Protein AF-A0A1M3BLM3-F1 (afdb_monomer)

Nearest PDB structures (foldseek):
  3hfk-assembly1_A  TM=6.441E-01  e=9.391E-03  Pseudomonas reinekei
  3hfk-assembly1_D  TM=6.262E-01  e=2.076E-02  Pseudomonas reinekei
  3hf5-assembly2_C  TM=6.315E-01  e=1.819E-02  Pseudomonas reinekei
  2yqr-assembly1_A  TM=3.383E-01  e=8.520E+00  Homo sapiens
  8i4m-assembly1_T  TM=1.848E-01  e=2.958E+00  Prochlorococcus phage P-SCSP1u

Mean predicted aligned error: 10.88 Å

Secondary structure (DSSP, 8-state):
--HHHHHHHHHHTGGGGGGGSTTEEEEEEE-PPTT--TTSS--S-S-S-S-EEEEEESSHHHHHHHHHHHTTS-HHHHHHHHHHHHHHS-TTSSS--------------TTSGGGGSSGGGSSTT--

Radius of gyration: 20.51 Å; Cα contacts (8 Å, |Δi|>4): 72; chains: 1; bounding box: 39×49×60 Å

pLDDT: mean 76.46, std 16.09, range [42.38, 95.56]

Foldseek 3Di:
DDLVVLVVCCVVPVVCLCVLQPQFPDKDKDADDPPDDVVPPPPDHDDPDGMDMDTDGPDPVSVVVRVVVVPPDCPPSVVVNVVSQCVNPPVPDPDDPDDDDDDDDDDDPPVDPPVPPPPVPPPPPDD

Structure (mmCIF, N/CA/C/O backbone):
data_AF-A0A1M3BLM3-F1
#
_entry.id   AF-A0A1M3BLM3-F1
#
loop_
_atom_site.group_PDB
_atom_site.id
_atom_site.type_symbol
_atom_site.label_atom_id
_atom_site.label_alt_id
_atom_site.label_comp_id
_atom_site.label_asym_id
_atom_site.label_entity_id
_atom_site.label_seq_id
_atom_site.pdbx_PDB_ins_code
_atom_site.Cartn_x
_atom_site.Cartn_y
_atom_site.Cartn_z
_atom_site.occupancy
_atom_site.B_iso_or_equiv
_atom_site.auth_seq_id
_atom_site.auth_comp_id
_atom_site.auth_asym_id
_atom_site.auth_atom_id
_atom_site.pdbx_PDB_model_num
ATOM 1 N N . MET A 1 1 ? -11.327 11.976 7.598 1.00 82.69 1 MET A N 1
ATOM 2 C CA . MET A 1 1 ? -12.341 10.936 7.305 1.00 82.69 1 MET A CA 1
ATOM 3 C C . MET A 1 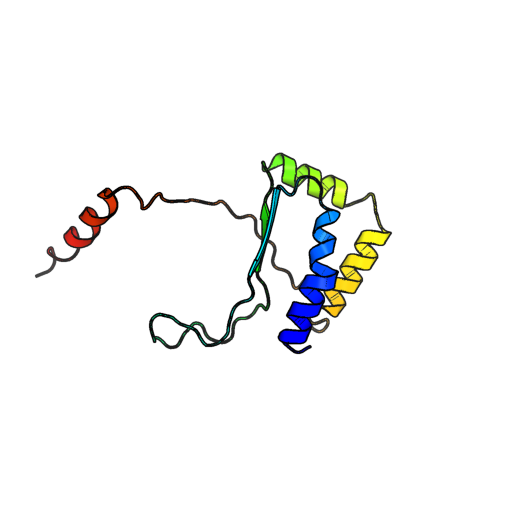1 ? -12.442 9.994 8.489 1.00 82.69 1 MET A C 1
ATOM 5 O O . MET A 1 1 ? -11.509 9.963 9.284 1.00 82.69 1 MET A O 1
ATOM 9 N N . THR A 1 2 ? -13.550 9.273 8.647 1.00 90.00 2 THR A N 1
ATOM 10 C CA . THR A 1 2 ? -13.623 8.171 9.618 1.00 90.00 2 THR A CA 1
ATOM 11 C C . THR A 1 2 ? -12.836 6.960 9.113 1.00 90.00 2 THR A C 1
ATOM 13 O O . THR A 1 2 ? -12.493 6.877 7.934 1.00 90.00 2 THR A O 1
ATOM 16 N N . ARG A 1 3 ? -12.562 5.996 9.997 1.00 87.50 3 ARG A N 1
ATOM 17 C CA . ARG A 1 3 ? -11.871 4.757 9.620 1.00 87.50 3 ARG A CA 1
ATOM 18 C C . ARG A 1 3 ? -12.665 3.908 8.624 1.00 87.50 3 ARG A C 1
ATOM 20 O O . ARG A 1 3 ? -12.082 3.360 7.699 1.00 87.50 3 ARG A O 1
ATOM 27 N N . GLU A 1 4 ? -13.979 3.803 8.799 1.00 91.44 4 GLU A N 1
ATOM 28 C CA . GLU A 1 4 ? -14.843 3.060 7.871 1.00 91.44 4 GLU A CA 1
ATOM 29 C C . GLU A 1 4 ? -14.872 3.727 6.493 1.00 91.44 4 GLU A C 1
ATOM 31 O O . GLU A 1 4 ? -14.720 3.049 5.482 1.00 91.44 4 GLU A O 1
ATOM 36 N N . GLU A 1 5 ? -14.973 5.061 6.456 1.00 91.88 5 GLU A N 1
ATOM 37 C CA . GLU A 1 5 ? -14.881 5.840 5.216 1.00 91.88 5 GL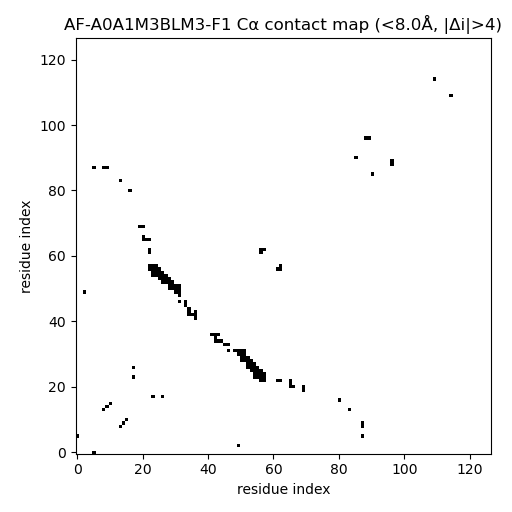U A CA 1
ATOM 38 C C . GLU A 1 5 ? -13.518 5.675 4.535 1.00 91.88 5 GLU A C 1
ATOM 40 O O . GLU A 1 5 ? -13.458 5.570 3.311 1.00 91.88 5 GLU A O 1
ATOM 45 N N . PHE A 1 6 ? -12.430 5.634 5.313 1.00 91.25 6 PHE A N 1
ATOM 46 C CA . PHE A 1 6 ? -11.085 5.385 4.797 1.00 91.25 6 PHE A CA 1
ATOM 47 C C . PHE A 1 6 ? -10.995 4.010 4.138 1.00 91.25 6 PHE A C 1
ATOM 49 O O . PHE A 1 6 ? -10.587 3.917 2.985 1.00 91.25 6 PHE A O 1
ATOM 56 N N . VAL A 1 7 ? -11.407 2.948 4.840 1.00 93.50 7 VAL A N 1
ATOM 57 C CA . VAL A 1 7 ? -11.339 1.571 4.326 1.00 93.50 7 VAL A CA 1
ATOM 58 C C . VAL A 1 7 ? -12.217 1.404 3.084 1.00 93.50 7 VAL A C 1
ATOM 60 O O . VAL A 1 7 ? -11.759 0.840 2.093 1.00 93.50 7 VAL A O 1
ATOM 63 N N . ASP A 1 8 ? -13.448 1.925 3.095 1.00 94.88 8 ASP A N 1
ATOM 64 C CA . ASP A 1 8 ? -14.351 1.858 1.939 1.00 94.88 8 ASP A CA 1
ATOM 65 C C . ASP A 1 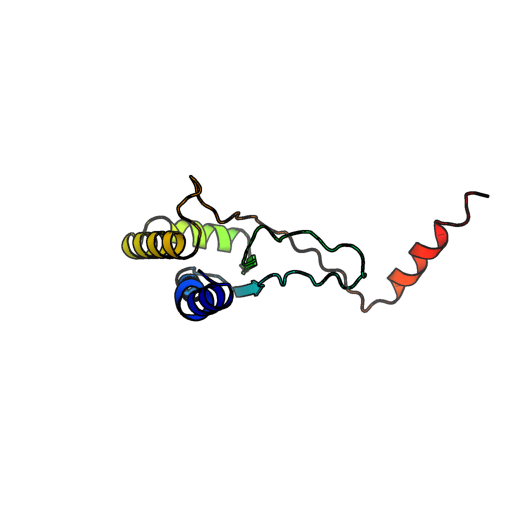8 ? -13.770 2.587 0.720 1.00 94.88 8 ASP A C 1
ATOM 67 O O . ASP A 1 8 ? -13.705 2.033 -0.382 1.00 94.88 8 ASP A O 1
ATOM 71 N N . TYR A 1 9 ? -13.271 3.810 0.912 1.00 93.56 9 TYR A N 1
ATOM 72 C CA . TYR A 1 9 ? -12.650 4.570 -0.167 1.00 93.56 9 TYR A CA 1
ATOM 73 C C . TYR A 1 9 ? -11.388 3.872 -0.689 1.00 93.56 9 TYR A C 1
ATOM 75 O O . TYR A 1 9 ? -11.202 3.743 -1.903 1.00 93.56 9 TYR A O 1
ATOM 83 N N . TYR A 1 10 ? -10.541 3.373 0.214 1.00 94.00 10 TYR A N 1
ATOM 84 C CA . TYR A 1 10 ? -9.312 2.682 -0.145 1.00 94.00 10 TYR A CA 1
ATOM 85 C C . TYR A 1 10 ? -9.616 1.440 -0.993 1.00 94.00 10 TYR A C 1
ATOM 87 O O . TYR A 1 10 ? -9.076 1.291 -2.089 1.00 94.00 10 TYR A O 1
ATOM 95 N N . GLU A 1 11 ? -10.520 0.566 -0.546 1.00 95.31 11 GLU A N 1
ATOM 96 C CA . GLU A 1 11 ? -10.828 -0.687 -1.246 1.00 95.31 11 GLU A CA 1
ATOM 97 C C . GLU A 1 11 ? -11.604 -0.474 -2.556 1.00 95.31 11 GLU A C 1
ATOM 99 O O . GLU A 1 11 ? -11.434 -1.243 -3.504 1.00 95.31 11 GLU A O 1
ATOM 104 N N . THR A 1 12 ? -12.435 0.569 -2.660 1.00 94.56 12 THR A N 1
ATOM 105 C CA . THR A 1 12 ? -13.257 0.808 -3.861 1.00 94.56 12 THR A CA 1
ATOM 106 C C . THR A 1 12 ? -12.585 1.685 -4.920 1.00 94.56 12 THR A C 1
ATOM 108 O O . THR A 1 12 ? -13.002 1.636 -6.091 1.00 94.56 12 THR A O 1
ATOM 111 N N . LYS A 1 13 ? -11.568 2.474 -4.550 1.00 91.31 13 LYS A N 1
ATOM 112 C CA . LYS A 1 13 ? -10.874 3.427 -5.433 1.00 91.31 13 LYS A CA 1
ATOM 113 C C . LYS A 1 13 ? -9.366 3.209 -5.448 1.00 91.31 13 LYS A C 1
ATOM 115 O O . LYS A 1 13 ? -8.855 2.730 -6.456 1.00 91.31 13 LYS A O 1
ATOM 120 N N . HIS A 1 14 ? -8.683 3.521 -4.351 1.00 91.06 14 HIS A N 1
ATOM 121 C CA . HIS A 1 14 ? -7.220 3.592 -4.305 1.00 91.06 14 HIS A CA 1
ATOM 122 C C . HIS A 1 14 ? -6.542 2.257 -4.608 1.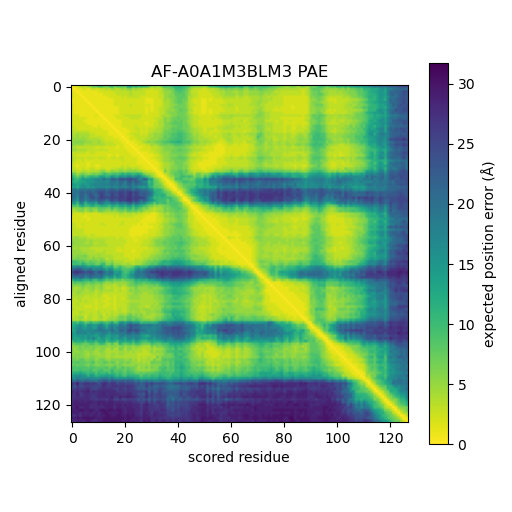00 91.06 14 HIS A C 1
ATOM 124 O O . HIS A 1 14 ? -5.590 2.198 -5.380 1.00 91.06 14 HIS A O 1
ATOM 130 N N . SER A 1 15 ? -7.084 1.158 -4.083 1.00 92.81 15 SER A N 1
ATOM 131 C CA . SER A 1 15 ? -6.554 -0.192 -4.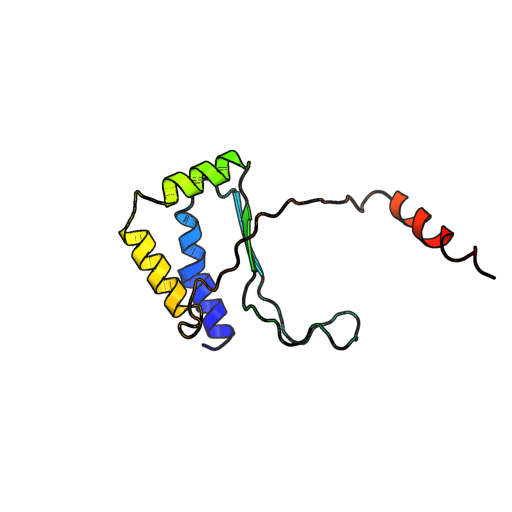292 1.00 92.81 15 SER A CA 1
ATOM 132 C C . SER A 1 15 ? -6.457 -0.576 -5.772 1.00 92.81 15 SER A C 1
ATOM 134 O O . SER A 1 15 ? -5.616 -1.388 -6.142 1.00 92.81 15 SER A O 1
ATOM 136 N N . LYS A 1 16 ? -7.284 0.020 -6.640 1.00 91.12 16 LYS A N 1
ATOM 137 C CA . LYS A 1 16 ? -7.303 -0.255 -8.083 1.00 91.12 16 LYS A CA 1
ATOM 138 C C . LYS A 1 16 ? -6.137 0.389 -8.821 1.00 91.12 16 LYS A C 1
ATOM 140 O O . LYS A 1 16 ? -5.805 -0.071 -9.912 1.00 91.12 16 LYS A O 1
ATOM 145 N N . LEU A 1 17 ? -5.493 1.400 -8.232 1.00 87.31 17 LEU A N 1
ATOM 146 C CA . LEU A 1 17 ? -4.299 2.024 -8.804 1.00 87.31 17 LEU A CA 1
ATOM 147 C C . LEU A 1 17 ? -3.167 1.006 -8.972 1.00 87.31 17 LEU A C 1
ATOM 149 O O . LEU A 1 17 ? -2.399 1.122 -9.921 1.00 87.31 17 LEU A O 1
ATOM 153 N N . VAL A 1 18 ? -3.140 -0.060 -8.156 1.00 88.00 18 VAL A N 1
ATOM 154 C CA . VAL A 1 18 ? -2.189 -1.172 -8.314 1.00 88.00 18 VAL A CA 1
ATOM 155 C C . VAL A 1 18 ? -2.200 -1.784 -9.718 1.00 88.00 18 VAL A C 1
ATOM 157 O O . VAL A 1 18 ? -1.174 -2.263 -10.181 1.00 88.00 18 VAL A O 1
ATOM 160 N N . GLY A 1 19 ? -3.346 -1.755 -10.410 1.00 85.31 19 GLY A N 1
ATOM 161 C CA . GLY A 1 19 ? -3.496 -2.334 -11.744 1.00 85.31 19 GLY A CA 1
ATOM 162 C C . GLY A 1 19 ? -2.678 -1.627 -12.825 1.00 85.31 19 GLY A C 1
ATOM 163 O O . GLY A 1 19 ? -2.557 -2.165 -13.918 1.00 85.31 19 GLY A O 1
ATOM 164 N N . HIS A 1 20 ? -2.118 -0.454 -12.523 1.00 83.06 20 HIS A N 1
ATOM 165 C CA . HIS A 1 20 ? -1.227 0.284 -13.418 1.00 83.06 20 HIS A CA 1
ATOM 166 C C . HIS A 1 20 ? 0.247 -0.105 -13.226 1.00 83.06 20 HIS A C 1
ATOM 168 O O . HIS A 1 20 ? 1.096 0.303 -14.012 1.00 83.06 20 HIS A O 1
ATOM 174 N N . PHE A 1 21 ? 0.570 -0.902 -12.199 1.00 81.56 21 PHE A N 1
ATOM 175 C CA . PHE A 1 21 ? 1.920 -1.403 -11.972 1.00 81.56 21 PHE A CA 1
ATOM 176 C C . PHE A 1 21 ? 2.088 -2.781 -12.615 1.00 81.56 21 PHE A C 1
ATOM 178 O O . PHE A 1 21 ? 1.572 -3.791 -12.129 1.00 81.56 21 PHE A O 1
ATOM 185 N N . ASP A 1 22 ? 2.860 -2.825 -13.698 1.00 85.12 22 ASP A N 1
ATOM 186 C CA . ASP A 1 22 ? 3.264 -4.076 -14.333 1.00 85.12 22 ASP A CA 1
ATOM 187 C C . ASP A 1 22 ? 4.095 -4.951 -13.381 1.00 85.12 22 ASP A C 1
ATOM 189 O O . ASP A 1 22 ? 4.953 -4.467 -12.646 1.00 85.12 22 ASP A O 1
ATOM 193 N N . GLY A 1 23 ? 3.900 -6.270 -13.443 1.00 89.19 23 GLY A N 1
ATOM 194 C CA . GLY A 1 23 ? 4.767 -7.234 -12.753 1.00 89.19 23 GLY A CA 1
ATOM 195 C C . GLY A 1 23 ? 4.499 -7.415 -11.255 1.00 89.19 23 GLY A C 1
ATOM 196 O O . GLY A 1 23 ? 5.228 -8.166 -10.606 1.00 89.19 23 GLY A O 1
ATOM 197 N N . VAL A 1 24 ? 3.452 -6.788 -10.706 1.00 92.62 24 VAL A N 1
ATOM 198 C CA . VAL A 1 24 ? 2.981 -7.082 -9.345 1.00 92.62 24 VAL A CA 1
ATOM 199 C C . VAL A 1 24 ? 2.379 -8.490 -9.313 1.00 92.62 24 VAL A C 1
ATOM 201 O O . VAL A 1 24 ? 1.360 -8.757 -9.947 1.00 92.62 24 VAL A O 1
ATOM 204 N N . VAL A 1 25 ? 2.982 -9.392 -8.539 1.00 94.50 25 VAL A N 1
ATOM 205 C CA . VAL A 1 25 ? 2.520 -10.785 -8.382 1.00 94.50 25 VAL A CA 1
ATOM 206 C C . VAL A 1 25 ? 1.643 -10.996 -7.154 1.00 94.50 25 VAL A C 1
ATOM 208 O O . VAL A 1 25 ? 0.882 -11.962 -7.083 1.00 94.50 25 VAL A O 1
ATOM 211 N N . ARG A 1 26 ? 1.720 -10.090 -6.174 1.00 94.19 26 ARG A N 1
ATOM 212 C CA . ARG A 1 26 ? 0.873 -10.120 -4.978 1.00 94.19 26 ARG A CA 1
ATOM 213 C C . ARG A 1 26 ? 0.658 -8.710 -4.453 1.00 94.19 26 ARG A C 1
ATOM 215 O O . ARG A 1 26 ? 1.600 -7.932 -4.351 1.00 94.19 26 ARG A O 1
ATOM 222 N N . TYR A 1 27 ? -0.580 -8.420 -4.071 1.00 94.38 27 TYR A N 1
ATOM 223 C CA . TYR A 1 27 ? -0.960 -7.149 -3.469 1.00 94.38 27 TYR A CA 1
ATOM 224 C C . TYR A 1 27 ? -1.911 -7.374 -2.302 1.00 94.38 27 TYR A C 1
ATOM 226 O O . TYR A 1 27 ? -3.019 -7.890 -2.479 1.00 94.38 27 TYR A O 1
ATOM 234 N N . PHE A 1 28 ? -1.526 -6.936 -1.110 1.00 94.69 28 PHE A N 1
ATOM 235 C CA . PHE A 1 28 ? -2.401 -6.988 0.056 1.00 94.69 28 PHE A CA 1
ATOM 236 C C . PHE A 1 28 ? -2.319 -5.712 0.884 1.00 94.69 28 PHE A C 1
ATOM 238 O O . PHE A 1 28 ? -1.379 -4.926 0.772 1.00 94.69 28 PHE A O 1
ATOM 245 N N . ARG A 1 29 ? -3.351 -5.521 1.705 1.00 95.56 29 ARG A N 1
ATOM 246 C CA . ARG A 1 29 ? -3.550 -4.367 2.576 1.00 95.56 29 ARG A CA 1
ATOM 247 C C . ARG A 1 29 ? -3.932 -4.880 3.954 1.00 95.56 29 ARG A C 1
ATOM 249 O O . ARG A 1 29 ? -4.753 -5.791 4.065 1.00 95.56 29 ARG A O 1
ATOM 256 N N . ARG A 1 30 ? -3.323 -4.329 4.997 1.00 94.06 30 ARG A N 1
ATOM 257 C CA . ARG A 1 30 ? -3.633 -4.640 6.394 1.00 94.06 30 ARG A CA 1
ATOM 258 C C . ARG A 1 30 ? -3.957 -3.344 7.109 1.00 94.06 30 ARG A C 1
ATOM 260 O O . ARG A 1 30 ? -3.163 -2.410 7.080 1.00 94.06 30 ARG A O 1
ATOM 267 N N . TYR A 1 31 ? -5.107 -3.306 7.763 1.00 91.19 31 TYR A N 1
ATOM 268 C CA . TYR A 1 31 ? -5.565 -2.138 8.499 1.00 91.19 31 TYR A CA 1
ATOM 269 C C . TYR A 1 31 ? -5.372 -2.404 9.998 1.00 91.19 31 TYR A C 1
ATOM 271 O O . TYR A 1 31 ? -6.056 -3.276 10.536 1.00 91.19 31 TYR A O 1
ATOM 279 N N . PRO A 1 32 ? -4.466 -1.694 10.693 1.00 86.88 32 PRO A N 1
ATOM 280 C CA . PRO A 1 32 ? -4.207 -1.921 12.115 1.00 86.88 32 PRO A CA 1
ATOM 281 C C . PRO A 1 32 ? -5.449 -1.653 12.955 1.00 86.88 32 PRO A C 1
ATOM 283 O O . PRO A 1 32 ? -6.117 -0.644 12.751 1.00 86.88 32 PRO A O 1
ATOM 286 N N . GLU A 1 33 ? -5.775 -2.534 13.892 1.00 81.19 33 GLU A N 1
ATOM 287 C CA . GLU A 1 33 ? -6.885 -2.317 14.820 1.00 81.19 33 GLU A CA 1
ATOM 288 C C . GLU A 1 33 ? -6.362 -1.737 16.137 1.00 81.19 33 GLU A C 1
ATOM 290 O O . GLU A 1 33 ? -5.477 -2.311 16.773 1.00 81.19 33 GLU A O 1
ATOM 295 N N . GLU A 1 34 ? -6.913 -0.597 16.556 1.00 72.25 34 GLU A N 1
ATOM 296 C CA . GLU A 1 34 ? -6.558 0.021 17.833 1.00 72.25 34 GLU A CA 1
ATOM 297 C C . GLU A 1 34 ? -6.998 -0.858 19.018 1.00 72.25 34 GLU A C 1
ATOM 299 O O . GLU A 1 34 ? -8.077 -1.455 19.015 1.00 72.25 34 GLU A O 1
ATOM 304 N N . GLY A 1 35 ? -6.171 -0.918 20.067 1.00 64.12 35 GLY A N 1
ATOM 305 C CA . GLY A 1 35 ? -6.556 -1.497 21.359 1.00 64.12 35 GLY A CA 1
ATOM 306 C C . GLY A 1 35 ? -6.488 -3.023 21.476 1.00 64.12 35 GLY A C 1
ATOM 307 O O . GLY A 1 35 ? -6.914 -3.558 22.500 1.00 64.12 35 GLY A O 1
ATOM 308 N N . LYS A 1 36 ? -5.941 -3.739 20.486 1.00 58.12 36 LYS A N 1
ATOM 309 C CA . LYS A 1 36 ? -5.744 -5.197 20.557 1.00 58.12 36 LYS A CA 1
ATOM 310 C C . LYS A 1 36 ? -4.270 -5.554 20.721 1.00 58.12 36 LYS A C 1
ATOM 312 O O . LYS A 1 36 ? -3.593 -5.883 19.755 1.00 58.12 36 LYS A O 1
ATOM 317 N N . ASP A 1 37 ? -3.792 -5.529 21.962 1.00 64.12 37 ASP A N 1
ATOM 318 C CA . ASP A 1 37 ? -2.620 -6.322 22.343 1.00 64.12 37 ASP A CA 1
ATOM 319 C C . ASP A 1 37 ? -3.091 -7.713 22.800 1.00 64.12 37 ASP A C 1
ATOM 321 O O . ASP A 1 37 ? -3.802 -7.809 23.806 1.00 64.12 37 ASP A O 1
ATOM 325 N N . PRO A 1 38 ? -2.723 -8.800 22.095 1.00 59.50 38 PRO A N 1
ATOM 326 C CA . PRO A 1 38 ? -3.035 -10.162 22.520 1.00 59.50 38 PRO A CA 1
ATOM 327 C C . PRO A 1 38 ? -2.437 -10.538 23.886 1.00 59.50 38 PRO A C 1
ATOM 329 O O . PRO A 1 38 ? -2.928 -11.469 24.521 1.00 59.50 38 PRO A O 1
ATOM 332 N N . ALA A 1 39 ? -1.382 -9.849 24.335 1.00 67.69 39 ALA A N 1
ATOM 333 C CA . ALA A 1 39 ? -0.626 -10.175 25.543 1.00 67.69 39 ALA A CA 1
ATOM 334 C C . ALA A 1 39 ? -1.101 -9.439 26.812 1.00 67.69 39 ALA A C 1
ATOM 336 O O . ALA A 1 39 ? -0.571 -9.689 27.894 1.00 67.69 39 ALA A O 1
ATOM 337 N N . GLY A 1 40 ? -2.103 -8.555 26.721 1.00 53.38 40 GLY A N 1
ATOM 338 C CA . GLY A 1 40 ? -2.676 -7.860 27.884 1.00 53.38 40 GLY A CA 1
ATOM 339 C C . GLY A 1 40 ? -1.764 -6.809 28.533 1.00 53.38 40 GLY A C 1
ATOM 340 O O . GLY A 1 40 ? -2.139 -6.209 29.543 1.00 53.38 40 GLY A O 1
ATOM 341 N N . SER A 1 41 ? -0.590 -6.551 27.960 1.00 56.38 41 SER A N 1
ATOM 342 C CA . SER A 1 41 ? 0.176 -5.333 28.210 1.00 56.38 41 SER A CA 1
ATOM 343 C C . SER A 1 41 ? -0.598 -4.129 27.663 1.00 56.38 41 SER A C 1
ATOM 345 O O . SER A 1 41 ? -1.449 -4.262 26.784 1.00 56.38 41 SER A O 1
ATOM 347 N N . THR A 1 42 ? -0.344 -2.930 28.195 1.00 55.03 42 THR A N 1
ATOM 348 C CA . THR A 1 42 ? -0.674 -1.682 27.490 1.00 55.03 42 THR A CA 1
ATOM 349 C C . THR A 1 42 ? -0.101 -1.818 26.091 1.00 55.03 42 THR A C 1
ATOM 351 O O . THR A 1 42 ? 1.119 -1.750 25.935 1.00 55.03 42 THR A O 1
ATOM 354 N N . GLY A 1 43 ? -0.975 -2.113 25.127 1.00 54.03 43 GLY A N 1
ATOM 355 C CA . GLY A 1 43 ? -0.583 -2.383 23.757 1.00 54.03 43 GLY A CA 1
ATOM 356 C C . GLY A 1 43 ? 0.216 -1.234 23.170 1.00 54.03 43 GLY A C 1
ATOM 357 O O . GLY A 1 43 ? 0.304 -0.169 23.798 1.00 54.03 43 GLY A O 1
ATOM 358 N N . PRO A 1 44 ? 0.786 -1.412 21.965 1.00 50.22 44 PRO A N 1
ATOM 359 C CA . PRO A 1 44 ? 1.327 -0.267 21.255 1.00 50.22 44 PRO A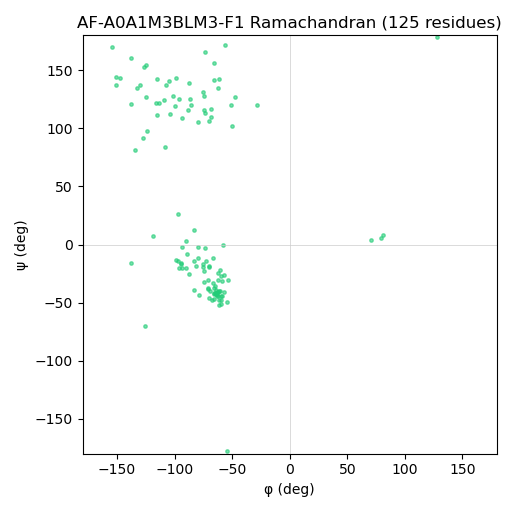 CA 1
ATOM 360 C C . PRO A 1 44 ? 0.256 0.823 21.310 1.00 50.22 44 PRO A C 1
ATOM 362 O O . PRO A 1 44 ? -0.926 0.556 21.067 1.00 50.22 44 PRO A O 1
ATOM 365 N N . GLY A 1 45 ? 0.652 2.008 21.780 1.00 62.03 45 GLY A N 1
ATOM 366 C CA . GLY A 1 45 ? -0.233 3.163 21.811 1.00 62.03 45 GLY A CA 1
ATOM 367 C C . GLY A 1 45 ? -0.806 3.434 20.418 1.00 62.03 45 GLY A C 1
ATOM 368 O O . GLY A 1 45 ? -0.541 2.698 19.470 1.00 62.03 45 GLY A O 1
ATOM 369 N N . LYS A 1 46 ? -1.599 4.503 20.305 1.00 66.69 46 LYS A N 1
ATOM 370 C CA . LYS A 1 46 ? -2.165 4.993 19.038 1.00 66.69 46 LYS A CA 1
ATOM 371 C C . LYS A 1 46 ? -1.262 4.652 17.835 1.00 66.69 46 LYS A C 1
ATOM 373 O O . LYS A 1 46 ? -0.096 5.038 17.826 1.00 66.69 46 LYS A O 1
ATOM 378 N N . VAL A 1 47 ? -1.788 3.893 16.872 1.00 76.81 47 VAL A N 1
ATOM 379 C CA . VAL A 1 47 ? -1.037 3.510 15.670 1.00 76.81 47 VAL A CA 1
ATOM 380 C C . VAL A 1 47 ? -0.956 4.730 14.758 1.00 76.81 47 VAL A C 1
ATOM 382 O O . VAL A 1 47 ? -1.975 5.344 14.454 1.00 76.81 47 VAL A O 1
ATOM 385 N N . ASP A 1 48 ? 0.251 5.089 14.327 1.00 81.81 48 ASP A N 1
ATOM 386 C CA . ASP A 1 48 ? 0.495 6.306 13.538 1.00 81.81 48 ASP A CA 1
ATOM 387 C C . ASP A 1 48 ? 0.217 6.131 12.029 1.00 81.81 48 ASP A C 1
ATOM 389 O O . ASP A 1 48 ? 0.624 6.964 11.221 1.00 81.81 48 ASP A O 1
ATOM 393 N N . PHE A 1 49 ? -0.429 5.034 11.626 1.00 85.50 49 PHE A N 1
ATOM 394 C CA . PHE A 1 49 ? -0.766 4.729 10.235 1.00 85.50 49 PHE A CA 1
ATOM 395 C C . PHE A 1 49 ? -2.085 3.957 10.129 1.00 85.50 49 PHE A C 1
ATOM 397 O O . PHE A 1 49 ? -2.380 3.077 10.938 1.00 85.50 49 PHE A O 1
ATOM 404 N N . ASP A 1 50 ? -2.861 4.254 9.086 1.00 88.31 50 ASP A N 1
ATOM 405 C CA . ASP A 1 50 ? -4.191 3.668 8.881 1.00 88.31 50 ASP A CA 1
ATOM 406 C C . ASP A 1 50 ? -4.168 2.337 8.114 1.00 88.31 50 ASP A C 1
ATOM 408 O O . ASP A 1 50 ? -5.072 1.508 8.278 1.00 88.31 50 ASP A O 1
ATOM 412 N N . VAL A 1 51 ? -3.134 2.117 7.292 1.00 91.00 51 VAL A N 1
ATOM 413 C CA . VAL A 1 51 ? -2.968 0.946 6.420 1.00 91.00 51 VAL A CA 1
ATOM 414 C C . VAL A 1 51 ? -1.492 0.629 6.180 1.00 91.00 51 VAL A C 1
ATOM 416 O O . VAL A 1 51 ? -0.666 1.525 6.031 1.00 91.00 51 VAL A O 1
ATOM 419 N N . VAL A 1 52 ? -1.174 -0.661 6.098 1.00 91.94 52 VAL A N 1
ATOM 420 C CA . VAL A 1 52 ? 0.071 -1.190 5.529 1.00 91.94 52 VAL A CA 1
ATOM 421 C C . VAL A 1 52 ? -0.288 -1.862 4.217 1.00 91.94 52 VAL A C 1
ATOM 423 O O . VAL A 1 52 ? -1.143 -2.750 4.201 1.00 91.94 52 VAL A O 1
ATOM 426 N N . MET A 1 53 ? 0.347 -1.450 3.125 1.00 91.94 53 MET A N 1
ATOM 427 C CA . MET A 1 53 ? 0.204 -2.108 1.831 1.00 91.94 53 MET A CA 1
ATOM 428 C C . MET A 1 53 ? 1.537 -2.711 1.417 1.00 91.94 53 MET A C 1
ATOM 430 O O . MET A 1 53 ? 2.577 -2.091 1.616 1.00 91.94 53 MET A O 1
ATOM 434 N N . GLU A 1 54 ? 1.493 -3.881 0.793 1.00 92.88 54 GLU A N 1
ATOM 435 C CA . GLU A 1 54 ? 2.686 -4.494 0.220 1.00 92.88 54 GLU A CA 1
ATOM 436 C C . GLU A 1 54 ? 2.425 -4.912 -1.223 1.00 92.88 54 GLU A C 1
ATOM 438 O O . GLU A 1 54 ? 1.378 -5.486 -1.551 1.00 92.88 54 GLU A O 1
ATOM 443 N N . LEU A 1 55 ? 3.413 -4.627 -2.066 1.00 92.38 55 LEU A N 1
ATOM 444 C CA . LEU A 1 55 ? 3.472 -4.999 -3.470 1.00 92.38 55 LEU A CA 1
ATOM 445 C C . LEU A 1 55 ? 4.650 -5.942 -3.653 1.00 92.38 55 LEU A C 1
ATOM 447 O O . LEU A 1 55 ? 5.789 -5.587 -3.359 1.00 92.38 55 LEU A O 1
ATOM 451 N N . TRP A 1 56 ? 4.365 -7.137 -4.147 1.00 93.38 56 TRP A N 1
ATOM 452 C CA . TRP A 1 56 ? 5.376 -8.154 -4.383 1.00 93.38 56 TRP A CA 1
ATOM 453 C C . TRP A 1 56 ? 5.659 -8.259 -5.866 1.00 93.38 56 TRP A C 1
ATOM 455 O O . TRP A 1 56 ? 4.738 -8.251 -6.682 1.00 93.38 56 TRP A O 1
ATOM 465 N N . PHE A 1 57 ? 6.932 -8.431 -6.185 1.00 92.56 57 PHE A N 1
ATOM 466 C CA . PHE A 1 57 ? 7.447 -8.627 -7.532 1.00 92.56 57 PHE A CA 1
ATOM 467 C C . PHE A 1 57 ? 8.262 -9.922 -7.555 1.00 92.56 57 PHE A C 1
ATOM 469 O O . PHE A 1 57 ? 8.788 -10.336 -6.522 1.00 92.56 57 PHE A O 1
ATOM 476 N N . GLU A 1 58 ? 8.382 -10.564 -8.720 1.00 92.50 58 GLU A N 1
ATOM 477 C CA . GLU A 1 58 ? 9.166 -11.807 -8.855 1.00 92.50 58 GLU A CA 1
ATOM 478 C C . GLU A 1 58 ? 10.652 -11.607 -8.539 1.00 92.50 58 GLU A C 1
ATOM 480 O O . GLU A 1 58 ? 11.326 -12.525 -8.073 1.00 92.50 58 GLU A O 1
ATOM 485 N N . SER A 1 59 ? 11.171 -10.408 -8.809 1.00 91.06 59 SER A N 1
ATOM 486 C CA . SER A 1 59 ? 12.563 -10.061 -8.564 1.00 91.06 59 SER A CA 1
ATOM 487 C C . SER A 1 59 ? 12.747 -8.558 -8.367 1.00 91.06 59 SER A C 1
ATOM 489 O O . SER A 1 59 ? 11.854 -7.745 -8.633 1.00 91.06 59 SER A O 1
ATOM 491 N N . ARG A 1 60 ? 13.951 -8.180 -7.928 1.00 88.69 60 ARG A N 1
ATOM 492 C CA . ARG A 1 60 ? 14.361 -6.781 -7.808 1.00 88.69 60 ARG A CA 1
ATOM 493 C C . ARG A 1 60 ? 14.328 -6.062 -9.159 1.00 88.69 60 ARG A C 1
ATOM 495 O O . ARG A 1 60 ? 13.887 -4.921 -9.231 1.00 88.69 60 ARG A O 1
ATOM 502 N N . GLU A 1 61 ? 14.748 -6.739 -10.221 1.00 91.00 61 GLU A N 1
ATOM 503 C CA . GLU A 1 61 ? 14.754 -6.214 -11.587 1.00 91.00 61 GLU A CA 1
ATOM 504 C C . GLU A 1 61 ? 13.330 -5.970 -12.101 1.00 91.00 61 GLU A C 1
ATOM 506 O O . GLU A 1 61 ? 13.087 -4.976 -12.783 1.00 91.00 61 GLU A O 1
ATOM 511 N N . ALA A 1 62 ? 12.372 -6.838 -11.749 1.00 90.38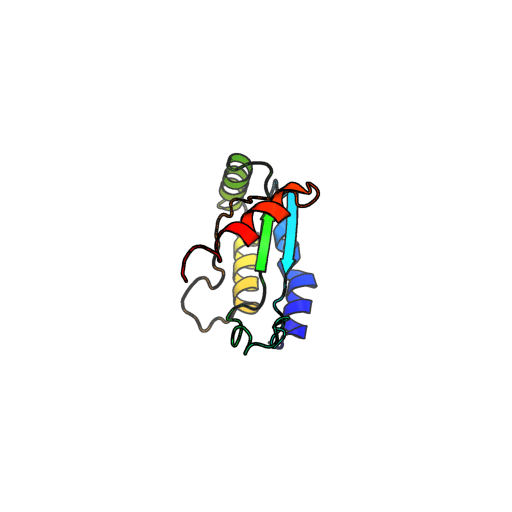 62 ALA A N 1
ATOM 512 C CA . ALA A 1 62 ? 10.964 -6.641 -12.092 1.00 90.38 62 ALA A CA 1
ATOM 513 C C . ALA A 1 62 ? 10.385 -5.389 -11.411 1.00 90.38 62 ALA A C 1
ATOM 515 O O . ALA A 1 62 ? 9.717 -4.595 -12.071 1.00 90.38 62 ALA A O 1
ATOM 516 N N . PHE A 1 63 ? 10.703 -5.171 -10.129 1.00 88.69 63 PHE A N 1
ATOM 517 C CA . PHE A 1 63 ? 10.352 -3.937 -9.417 1.00 88.69 63 PHE A CA 1
ATOM 518 C C . PHE A 1 63 ? 10.961 -2.695 -10.086 1.00 88.69 63 PHE A C 1
ATOM 520 O O . PHE A 1 63 ? 10.258 -1.717 -10.336 1.00 88.69 63 PHE A O 1
ATOM 527 N N . GLU A 1 64 ? 12.254 -2.728 -10.416 1.00 87.81 64 GLU A N 1
ATOM 528 C CA . GLU A 1 64 ? 12.937 -1.596 -11.054 1.00 87.81 64 GLU A CA 1
ATOM 529 C C . GLU A 1 64 ? 12.366 -1.292 -12.443 1.00 87.81 64 GLU A C 1
ATOM 531 O O . GLU A 1 64 ? 12.170 -0.126 -12.782 1.00 87.81 64 GLU A O 1
ATOM 536 N N . ALA A 1 65 ? 12.025 -2.322 -13.222 1.00 87.50 65 ALA A N 1
ATOM 537 C CA . ALA A 1 65 ? 11.365 -2.161 -14.512 1.00 87.50 65 ALA A CA 1
ATOM 538 C C . ALA A 1 65 ? 9.955 -1.565 -14.374 1.00 87.50 65 ALA A C 1
ATOM 540 O O . ALA A 1 65 ? 9.592 -0.688 -15.158 1.00 87.50 65 ALA A O 1
ATOM 541 N N . ALA A 1 66 ? 9.179 -2.011 -13.382 1.00 83.44 66 ALA A N 1
ATOM 542 C CA . ALA A 1 66 ? 7.852 -1.472 -13.093 1.00 83.44 66 ALA A CA 1
ATOM 543 C C . ALA A 1 66 ? 7.923 0.005 -12.681 1.00 83.44 66 ALA A C 1
ATOM 545 O O . ALA A 1 66 ? 7.149 0.822 -13.171 1.00 83.44 66 ALA A O 1
ATOM 546 N N . HIS A 1 67 ? 8.891 0.366 -11.837 1.00 78.50 67 HIS A N 1
ATOM 547 C CA . HIS A 1 67 ? 9.092 1.744 -11.394 1.00 78.50 67 HIS A CA 1
ATOM 548 C C . HIS A 1 67 ? 9.602 2.653 -12.525 1.00 78.50 67 HIS A C 1
ATOM 550 O O . HIS A 1 67 ? 9.143 3.785 -12.659 1.00 78.50 67 HIS A O 1
ATOM 556 N N . ALA A 1 68 ? 10.509 2.154 -13.373 1.00 76.56 68 ALA A N 1
ATOM 557 C CA . ALA A 1 68 ? 11.027 2.896 -14.521 1.00 76.56 68 ALA A CA 1
ATOM 558 C C . ALA A 1 68 ? 9.946 3.171 -15.578 1.00 76.56 68 ALA A C 1
ATOM 560 O O . ALA A 1 68 ? 9.878 4.282 -16.090 1.00 76.56 68 ALA A O 1
ATOM 561 N N . ARG A 1 69 ? 9.078 2.191 -15.878 1.00 69.06 69 ARG A N 1
ATOM 562 C CA . ARG A 1 69 ? 7.930 2.391 -16.787 1.00 69.06 69 ARG A CA 1
ATOM 563 C C . ARG A 1 69 ? 6.849 3.257 -16.165 1.00 69.06 69 ARG A C 1
ATOM 565 O O . ARG A 1 69 ? 6.261 4.088 -16.847 1.00 69.06 69 ARG A O 1
ATOM 572 N N . GLY A 1 70 ? 6.613 3.066 -14.868 1.00 60.94 70 GLY A N 1
ATOM 573 C CA . GLY A 1 70 ? 5.659 3.856 -14.113 1.00 60.94 70 GLY A CA 1
ATOM 574 C C . GLY A 1 70 ? 5.986 5.341 -14.195 1.00 60.94 70 GLY A C 1
ATOM 575 O O . GLY A 1 70 ? 5.072 6.120 -14.372 1.00 60.94 70 GLY A O 1
ATOM 576 N N . GLY A 1 71 ? 7.256 5.749 -14.126 1.00 55.25 71 GLY A N 1
ATOM 577 C CA . GLY A 1 71 ? 7.639 7.140 -13.861 1.00 55.25 71 GLY A CA 1
ATOM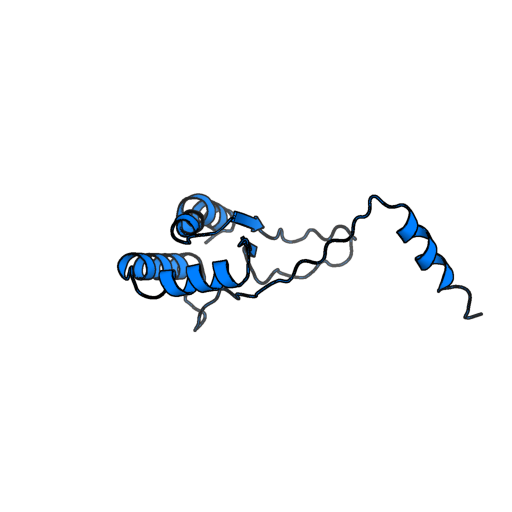 578 C C . GLY A 1 71 ? 7.391 8.199 -14.945 1.00 55.25 71 GLY A C 1
ATOM 579 O O . GLY A 1 71 ? 7.381 9.374 -14.590 1.00 55.25 71 GLY A O 1
ATOM 580 N N . GLU A 1 72 ? 7.206 7.855 -16.226 1.00 51.72 72 GLU A N 1
ATOM 581 C CA . GLU A 1 72 ? 7.298 8.877 -17.295 1.00 51.72 72 GLU A CA 1
ATOM 582 C C . GLU A 1 72 ? 6.233 8.813 -18.406 1.00 51.72 72 GLU A C 1
ATOM 584 O O . GLU A 1 72 ? 6.057 9.805 -19.109 1.00 51.72 72 GLU A O 1
ATOM 589 N N . GLU A 1 73 ? 5.488 7.714 -18.578 1.00 59.66 73 GLU A N 1
ATOM 590 C CA . GLU A 1 73 ? 4.659 7.540 -19.789 1.00 59.66 73 GLU A CA 1
ATOM 591 C C . GLU A 1 73 ? 3.169 7.921 -19.631 1.00 59.66 73 GLU A C 1
ATOM 593 O O . GLU A 1 73 ? 2.494 8.117 -20.643 1.00 59.66 73 GLU A O 1
ATOM 598 N N . ASP A 1 74 ? 2.655 8.102 -18.403 1.00 72.75 74 ASP A N 1
ATOM 599 C CA . ASP A 1 74 ? 1.236 8.424 -18.143 1.00 72.75 74 ASP A CA 1
ATOM 600 C C . ASP A 1 74 ? 1.054 9.568 -17.119 1.00 72.75 74 ASP A C 1
ATOM 602 O O . ASP A 1 74 ? 0.819 9.367 -15.923 1.00 72.75 74 ASP A O 1
ATOM 606 N N . GLU A 1 75 ? 1.186 10.812 -17.594 1.00 77.69 75 GLU A N 1
ATOM 607 C CA . GLU A 1 75 ? 0.986 12.026 -16.784 1.00 77.69 75 GLU A CA 1
ATOM 608 C C . GLU A 1 75 ? -0.426 12.122 -16.178 1.00 77.69 75 GLU A C 1
ATOM 610 O O . GLU A 1 75 ? -0.607 12.696 -15.097 1.00 77.69 75 GLU A O 1
ATOM 615 N N . GLU A 1 76 ? -1.440 11.591 -16.868 1.00 80.62 76 GLU A N 1
ATOM 616 C CA . GLU A 1 76 ? -2.822 11.637 -16.399 1.00 80.62 76 GLU A CA 1
ATOM 617 C C . GLU A 1 76 ? -3.011 10.720 -15.192 1.00 80.62 76 GLU A C 1
ATOM 619 O O . GLU A 1 76 ? -3.528 11.181 -14.169 1.00 80.62 76 GLU A O 1
ATOM 624 N N . PHE A 1 77 ? -2.495 9.491 -15.265 1.00 81.25 77 PHE A N 1
ATOM 625 C CA . PHE A 1 77 ? -2.472 8.562 -14.140 1.00 81.25 77 PHE A CA 1
ATOM 626 C C . PHE A 1 77 ? -1.795 9.176 -12.912 1.00 81.25 77 PHE A C 1
ATOM 628 O O . PHE A 1 77 ? -2.378 9.175 -11.828 1.00 81.25 77 PHE A O 1
ATOM 635 N N . TRP A 1 78 ? -0.604 9.767 -13.055 1.00 79.69 78 TRP A N 1
ATOM 636 C CA . TRP A 1 78 ? 0.101 10.361 -11.910 1.00 79.69 78 TRP A CA 1
ATOM 637 C C . TRP A 1 78 ? -0.626 11.549 -11.303 1.00 79.69 78 TRP A C 1
ATOM 639 O O . TRP A 1 78 ? -0.619 11.736 -10.083 1.00 79.69 78 TRP A O 1
ATOM 649 N N . ARG A 1 79 ? -1.281 12.359 -12.133 1.00 82.62 79 ARG A N 1
ATOM 650 C CA . ARG A 1 79 ? -2.113 13.464 -11.658 1.00 82.62 79 ARG A CA 1
ATOM 651 C C . ARG A 1 79 ? -3.307 12.948 -10.857 1.00 82.62 79 ARG A C 1
ATOM 653 O O . ARG A 1 79 ? -3.627 13.537 -9.820 1.00 82.62 79 ARG A O 1
ATOM 660 N N . GLU A 1 80 ? -3.954 11.881 -11.321 1.00 83.69 80 GLU A N 1
ATOM 661 C CA . GLU A 1 80 ? -5.065 11.232 -10.622 1.00 83.69 80 GLU A CA 1
ATOM 662 C C . GLU A 1 80 ? -4.607 10.564 -9.326 1.00 83.69 80 GLU A C 1
ATOM 664 O O . GLU A 1 80 ? -5.194 10.837 -8.281 1.00 83.69 80 GLU A O 1
ATOM 669 N N . ALA A 1 81 ? -3.517 9.797 -9.357 1.00 82.44 81 ALA A N 1
ATOM 670 C CA . ALA A 1 81 ? -2.921 9.167 -8.184 1.00 82.44 81 ALA A CA 1
ATOM 671 C C . ALA A 1 81 ? -2.525 10.208 -7.125 1.00 82.44 81 ALA A C 1
ATOM 673 O O . ALA A 1 81 ? -2.875 10.070 -5.957 1.00 82.44 81 ALA A O 1
ATOM 674 N N . ALA A 1 82 ? -1.897 11.318 -7.525 1.00 82.62 82 ALA A N 1
ATOM 675 C CA . ALA A 1 82 ? -1.545 12.396 -6.604 1.00 82.62 82 ALA A CA 1
ATOM 676 C C . ALA A 1 82 ? -2.779 13.121 -6.034 1.00 82.62 82 ALA A C 1
ATOM 678 O O . ALA A 1 82 ? -2.755 13.612 -4.903 1.00 82.62 82 ALA A O 1
ATOM 679 N N . ALA A 1 83 ? -3.861 13.248 -6.811 1.00 84.50 83 ALA A N 1
ATOM 680 C CA . ALA A 1 83 ? -5.121 13.800 -6.315 1.00 84.50 83 ALA A CA 1
ATOM 681 C C . ALA A 1 83 ? -5.822 12.843 -5.341 1.00 84.50 83 ALA A C 1
ATOM 683 O O . ALA A 1 83 ? -6.399 13.303 -4.355 1.00 84.50 83 ALA A O 1
ATOM 684 N N . ASP A 1 84 ? -5.740 11.543 -5.609 1.00 86.38 84 ASP A N 1
ATOM 685 C CA . ASP A 1 84 ? -6.267 10.482 -4.763 1.00 86.38 84 ASP A CA 1
ATOM 686 C C . ASP A 1 84 ? -5.524 10.414 -3.423 1.00 86.38 84 ASP A C 1
ATOM 688 O O . ASP A 1 84 ? -6.159 10.468 -2.370 1.00 86.38 84 ASP A O 1
ATOM 692 N N . GLU A 1 85 ? -4.188 10.443 -3.438 1.00 84.19 85 GLU A N 1
ATOM 693 C CA . GLU A 1 85 ? -3.377 10.477 -2.218 1.00 84.19 85 GLU A CA 1
ATOM 694 C C . GLU A 1 85 ? -3.668 11.703 -1.352 1.00 84.19 85 GLU A C 1
ATOM 696 O O . GLU A 1 85 ? -3.855 11.559 -0.149 1.00 84.19 85 GLU A O 1
ATOM 701 N N . ARG A 1 86 ? -3.789 12.902 -1.942 1.00 82.19 86 ARG A N 1
ATOM 702 C CA . ARG A 1 86 ? -4.150 14.125 -1.193 1.00 82.19 86 ARG A CA 1
ATOM 703 C C . ARG A 1 86 ? -5.527 14.054 -0.538 1.00 82.19 86 ARG A C 1
ATOM 705 O O . ARG A 1 86 ? -5.808 14.815 0.386 1.00 82.19 86 ARG A O 1
ATOM 712 N N . ARG A 1 87 ? -6.421 13.226 -1.077 1.00 82.88 87 ARG A N 1
ATOM 713 C CA . ARG A 1 87 ? -7.757 13.018 -0.522 1.00 82.88 87 ARG A CA 1
ATOM 714 C C . ARG A 1 87 ? -7.732 11.991 0.604 1.00 82.88 87 ARG A C 1
ATOM 716 O O . ARG A 1 87 ? -8.474 12.167 1.567 1.00 82.88 87 ARG A O 1
ATOM 723 N N . LEU A 1 88 ? -6.933 10.936 0.450 1.00 80.06 88 LEU A N 1
ATOM 724 C CA . LEU A 1 88 ? -6.818 9.812 1.381 1.00 80.06 88 LEU A CA 1
ATOM 725 C C . LEU A 1 88 ? -5.954 10.118 2.599 1.00 80.06 88 LEU A C 1
ATOM 727 O O . LEU A 1 88 ? -6.329 9.774 3.717 1.00 80.06 88 LEU A O 1
ATOM 731 N N . PHE A 1 89 ? -4.820 10.766 2.378 1.00 80.69 89 PHE A N 1
ATOM 732 C CA . PHE A 1 89 ? -3.837 11.074 3.402 1.00 80.69 89 PHE A CA 1
ATOM 733 C C . PHE A 1 89 ? -3.875 12.570 3.705 1.00 80.69 89 PHE A C 1
ATOM 735 O O . PHE A 1 89 ? -3.999 13.397 2.802 1.00 80.69 89 PHE A O 1
ATOM 742 N N . ASP A 1 90 ? -3.819 12.917 4.993 1.00 67.06 90 ASP A N 1
ATOM 743 C CA . ASP A 1 90 ? -3.999 14.290 5.469 1.00 67.06 90 ASP A CA 1
ATOM 744 C C . ASP A 1 90 ? -3.087 15.273 4.715 1.00 67.06 90 ASP A C 1
ATOM 746 O O . ASP A 1 90 ? -1.862 15.185 4.767 1.00 67.06 90 ASP A O 1
ATOM 750 N N . ALA A 1 91 ? -3.689 16.253 4.041 1.00 54.03 91 ALA A N 1
ATOM 751 C CA . ALA A 1 91 ? -2.973 17.272 3.270 1.00 54.03 91 ALA A CA 1
ATOM 752 C C . ALA A 1 91 ? -2.256 18.323 4.149 1.00 54.03 91 ALA A C 1
ATOM 754 O O . ALA A 1 91 ? -1.617 19.233 3.624 1.00 54.03 91 ALA A O 1
ATOM 755 N N . ALA A 1 92 ? -2.403 18.240 5.477 1.00 49.66 92 ALA A N 1
ATOM 756 C CA . ALA A 1 92 ? -1.829 19.185 6.439 1.00 49.66 92 ALA A CA 1
ATOM 757 C C . ALA A 1 92 ? -0.365 18.881 6.805 1.00 49.66 92 ALA A C 1
ATOM 759 O O . ALA A 1 92 ? 0.307 19.727 7.393 1.00 49.66 92 ALA A O 1
ATOM 760 N N . SER A 1 93 ? 0.138 17.692 6.473 1.00 50.50 93 SER A N 1
ATOM 761 C CA . SER A 1 93 ? 1.557 17.365 6.591 1.00 50.50 93 SER A CA 1
ATOM 762 C C . SER A 1 93 ? 2.288 17.794 5.321 1.00 50.50 93 SER A C 1
ATOM 764 O O . SER A 1 93 ? 1.937 17.364 4.221 1.00 50.50 93 SER A O 1
ATOM 766 N N . GLU A 1 94 ? 3.330 18.609 5.449 1.00 42.38 94 GLU A N 1
ATOM 767 C CA . GLU A 1 94 ? 4.211 18.902 4.321 1.00 42.38 94 GLU A CA 1
ATOM 768 C C . GLU A 1 94 ? 5.002 17.636 3.938 1.00 42.38 94 GLU A C 1
ATOM 770 O O . GLU A 1 94 ? 5.877 17.198 4.684 1.00 42.38 94 GLU A O 1
ATOM 775 N N . GLY A 1 95 ? 4.690 17.032 2.785 1.00 53.12 95 GLY A N 1
ATOM 776 C CA . GLY A 1 95 ? 5.440 15.906 2.214 1.00 53.12 95 GLY A CA 1
ATOM 777 C C . GLY A 1 95 ? 4.594 14.687 1.834 1.00 53.12 95 GLY A C 1
ATOM 778 O O . GLY A 1 95 ? 3.379 14.656 2.010 1.00 53.12 95 GLY A O 1
ATOM 779 N N . TRP A 1 96 ? 5.265 13.676 1.280 1.00 54.16 96 TRP A N 1
ATOM 780 C CA . TRP A 1 96 ? 4.687 12.375 0.947 1.00 54.16 96 TRP A CA 1
ATOM 781 C C . TRP A 1 96 ? 4.467 11.573 2.240 1.00 54.16 96 TRP A C 1
ATOM 783 O O . TRP A 1 96 ? 5.429 11.223 2.925 1.00 54.16 96 TRP A O 1
ATOM 793 N N . GLN A 1 97 ? 3.208 11.322 2.610 1.00 66.69 97 GLN A N 1
ATOM 794 C CA . GLN A 1 97 ? 2.862 10.646 3.871 1.00 66.69 97 GLN A CA 1
ATOM 795 C C . GLN A 1 97 ? 3.145 9.136 3.845 1.00 66.69 97 GLN A C 1
ATOM 797 O O . GLN A 1 97 ? 3.358 8.521 4.893 1.00 66.69 97 GLN A O 1
ATOM 802 N N . THR A 1 98 ? 3.197 8.533 2.657 1.00 70.81 98 THR A N 1
ATOM 803 C CA . THR A 1 98 ? 3.401 7.091 2.494 1.00 70.81 98 THR A CA 1
ATOM 804 C C . THR A 1 98 ? 4.882 6.735 2.640 1.00 70.81 98 THR A C 1
ATOM 806 O O . THR A 1 98 ? 5.696 6.951 1.746 1.00 70.81 98 THR A O 1
ATOM 809 N N . LYS A 1 99 ? 5.275 6.139 3.764 1.00 79.00 99 LYS A N 1
ATOM 810 C CA . LYS A 1 99 ? 6.641 5.616 3.924 1.00 79.00 99 LYS A CA 1
ATOM 811 C C . LYS A 1 99 ? 6.781 4.323 3.119 1.00 79.00 99 LYS A C 1
ATOM 813 O O . LYS A 1 99 ? 6.119 3.341 3.433 1.00 79.00 99 LYS A O 1
ATOM 818 N N . ILE A 1 100 ? 7.639 4.328 2.098 1.00 81.38 100 ILE A N 1
ATOM 819 C CA . ILE A 1 100 ? 7.921 3.155 1.259 1.00 81.38 100 ILE A CA 1
ATOM 820 C C . ILE A 1 100 ? 9.249 2.543 1.698 1.00 81.38 100 ILE A C 1
ATOM 822 O O . ILE A 1 100 ? 10.272 3.228 1.766 1.00 81.38 100 ILE A O 1
ATOM 826 N N . THR A 1 101 ? 9.238 1.244 1.971 1.00 84.69 101 THR A N 1
ATOM 827 C CA . THR A 1 101 ? 10.424 0.451 2.297 1.00 84.69 101 THR A CA 1
ATOM 828 C C . THR A 1 101 ? 10.504 -0.762 1.384 1.00 84.69 101 THR A C 1
ATOM 830 O O . THR A 1 101 ? 9.492 -1.248 0.891 1.00 84.69 101 THR A O 1
ATOM 833 N N . ILE A 1 102 ? 11.722 -1.247 1.150 1.00 85.69 102 ILE A N 1
ATOM 834 C CA . ILE A 1 102 ? 11.949 -2.513 0.454 1.00 85.69 102 ILE A CA 1
ATOM 835 C C . ILE A 1 102 ? 12.219 -3.557 1.522 1.00 85.69 102 ILE A C 1
ATOM 837 O O . ILE A 1 102 ? 13.169 -3.425 2.295 1.00 85.69 102 ILE A O 1
ATOM 841 N N . GLU A 1 103 ? 11.363 -4.566 1.568 1.00 85.88 103 GLU A N 1
ATOM 842 C CA . GLU A 1 103 ? 11.423 -5.631 2.556 1.00 85.88 103 GLU A CA 1
ATOM 843 C C . GLU A 1 103 ? 12.106 -6.864 1.962 1.00 85.88 103 GLU A C 1
ATOM 845 O O . GLU A 1 103 ? 11.958 -7.174 0.779 1.00 85.88 103 GLU A O 1
ATOM 850 N N . VAL A 1 104 ? 12.891 -7.556 2.789 1.00 82.44 104 VAL A N 1
ATOM 851 C CA . VAL A 1 104 ? 13.480 -8.855 2.452 1.00 82.44 104 VAL A CA 1
ATOM 852 C C . VAL A 1 104 ? 12.868 -9.871 3.399 1.00 82.44 104 VAL A C 1
ATOM 854 O O . VAL A 1 104 ? 13.109 -9.825 4.606 1.00 82.44 104 VAL A O 1
ATOM 857 N N . GLU A 1 105 ? 12.049 -10.764 2.853 1.00 83.62 105 GLU A N 1
ATOM 858 C CA . GLU A 1 105 ? 11.357 -11.778 3.640 1.00 83.62 105 GLU A CA 1
ATOM 859 C C . GLU A 1 105 ? 12.316 -12.897 4.053 1.00 83.62 105 GLU A C 1
ATOM 861 O O . GLU A 1 105 ? 13.063 -13.444 3.241 1.00 83.62 105 GLU A O 1
ATOM 866 N N . HIS A 1 106 ? 12.286 -13.243 5.338 1.00 83.38 106 HIS A N 1
ATOM 867 C CA . HIS A 1 106 ? 12.950 -14.417 5.889 1.00 83.38 106 HIS A CA 1
ATOM 868 C C . HIS A 1 106 ? 11.897 -15.260 6.606 1.00 83.38 106 HIS A C 1
ATOM 870 O O . HIS A 1 106 ? 11.548 -14.989 7.756 1.00 83.38 106 HIS A O 1
ATOM 876 N N . GLU A 1 107 ? 11.387 -16.285 5.930 1.00 87.12 107 GLU A N 1
ATOM 877 C CA . GLU A 1 107 ? 10.447 -17.235 6.520 1.00 87.12 107 GLU A CA 1
ATOM 878 C C . GLU A 1 107 ? 11.200 -18.381 7.212 1.00 87.12 107 GLU A C 1
ATOM 880 O O . GLU A 1 107 ? 12.211 -18.886 6.720 1.00 87.12 107 GLU A O 1
ATOM 885 N N . THR A 1 108 ? 10.714 -18.796 8.381 1.00 87.75 108 THR A N 1
ATOM 886 C CA . THR A 1 108 ? 11.200 -19.991 9.077 1.00 87.75 108 THR A CA 1
ATOM 887 C C . THR A 1 108 ? 10.091 -21.025 9.096 1.00 87.75 108 THR A C 1
ATOM 889 O O . THR A 1 108 ? 9.026 -20.779 9.658 1.00 87.75 108 THR A O 1
ATOM 892 N N . ASP A 1 109 ? 10.363 -22.203 8.540 1.00 85.50 109 ASP A N 1
ATOM 893 C CA . ASP A 1 109 ? 9.435 -23.322 8.615 1.00 85.50 109 ASP A CA 1
ATOM 894 C C . ASP A 1 109 ? 9.352 -23.877 10.047 1.00 85.50 109 ASP A C 1
ATOM 896 O O . ASP A 1 109 ? 10.251 -24.565 10.544 1.00 85.50 109 ASP A O 1
ATOM 900 N N . LEU A 1 110 ? 8.232 -23.584 10.708 1.00 81.06 110 LEU A N 1
ATOM 901 C CA . LEU A 1 110 ? 7.919 -24.072 12.050 1.00 81.06 110 LEU A CA 1
ATOM 902 C C . LEU A 1 110 ? 7.385 -25.514 12.053 1.00 81.06 110 LEU A C 1
ATOM 904 O O . LEU A 1 110 ? 7.135 -26.060 13.127 1.00 81.06 110 LEU A O 1
ATOM 908 N N . SER A 1 111 ? 7.212 -26.151 10.887 1.00 79.81 111 SER A N 1
ATOM 909 C CA . SER A 1 111 ? 6.769 -27.548 10.810 1.00 79.81 111 SER A CA 1
ATOM 910 C C . SER A 1 111 ? 7.841 -28.540 11.289 1.00 79.81 111 SER A C 1
ATOM 912 O O . SER A 1 111 ? 7.525 -29.671 11.671 1.00 79.81 111 SER A O 1
ATOM 914 N N . SER A 1 112 ? 9.109 -28.110 11.344 1.00 64.31 112 SER A N 1
ATOM 915 C CA . SER A 1 112 ? 10.204 -28.911 11.888 1.00 64.31 112 SER A CA 1
ATOM 916 C C . SER A 1 112 ? 10.326 -28.765 13.418 1.00 64.31 112 SER A C 1
ATOM 918 O O . SER A 1 112 ? 10.576 -27.695 13.968 1.00 64.31 112 SER A O 1
ATOM 920 N N . SER A 1 113 ? 10.196 -29.890 14.129 1.00 55.91 113 SER A N 1
ATOM 921 C CA . SER A 1 113 ? 10.241 -30.033 15.602 1.00 55.91 113 SER A CA 1
ATOM 922 C C . SER A 1 113 ? 11.532 -29.534 16.292 1.00 55.91 113 SER A C 1
ATOM 924 O O . SER A 1 113 ? 11.654 -29.637 17.515 1.00 55.91 113 SER A O 1
ATOM 926 N N . THR A 1 114 ? 12.523 -29.029 15.558 1.00 57.06 114 THR A N 1
ATOM 927 C CA . THR A 1 114 ? 13.876 -28.783 16.083 1.00 57.06 114 THR A CA 1
ATOM 928 C C . THR A 1 114 ? 14.003 -27.464 16.859 1.00 57.06 114 THR A C 1
ATOM 930 O O . THR A 1 114 ? 14.913 -27.319 17.673 1.00 57.06 114 THR A O 1
ATOM 933 N N . LEU A 1 115 ? 13.078 -26.512 16.681 1.00 56.03 115 LEU A N 1
ATOM 934 C CA . LEU A 1 115 ? 13.133 -25.198 17.347 1.00 56.03 115 LEU A CA 1
ATOM 935 C C . LEU A 1 115 ? 12.799 -25.239 18.850 1.00 56.03 115 LEU A C 1
ATOM 937 O O . LEU A 1 115 ? 13.107 -24.294 19.572 1.00 56.03 115 LEU A O 1
ATOM 941 N N . ALA A 1 116 ? 12.225 -26.337 19.351 1.00 52.12 116 ALA A N 1
ATOM 942 C CA . ALA A 1 116 ? 11.835 -26.460 20.756 1.00 52.12 116 ALA A CA 1
ATOM 943 C C . ALA A 1 116 ? 13.020 -26.683 21.722 1.00 52.12 116 ALA A C 1
ATOM 945 O O . ALA A 1 116 ? 12.867 -26.511 22.927 1.00 52.12 116 ALA A O 1
ATOM 946 N N . THR A 1 117 ? 14.208 -27.078 21.243 1.00 48.94 117 THR A N 1
ATOM 947 C CA . THR A 1 117 ? 15.267 -27.608 22.131 1.00 48.94 117 THR A CA 1
ATOM 948 C C . THR A 1 117 ? 16.290 -26.569 22.615 1.00 48.94 117 THR A C 1
ATOM 950 O O . THR A 1 117 ? 17.025 -26.829 23.570 1.00 48.94 117 THR A O 1
ATOM 953 N N . THR A 1 118 ? 16.371 -25.389 21.997 1.00 48.47 118 THR A N 1
ATOM 954 C CA . THR A 1 118 ? 17.416 -24.393 22.311 1.00 48.47 118 THR A CA 1
ATOM 955 C C . THR A 1 118 ? 17.004 -23.348 23.346 1.00 48.47 118 THR A C 1
ATOM 957 O O . THR A 1 118 ? 17.885 -22.766 23.974 1.00 48.47 118 THR A O 1
ATOM 960 N N . TYR A 1 119 ? 15.706 -23.134 23.584 1.00 51.19 119 TYR A N 1
ATOM 961 C CA . TYR A 1 119 ? 15.252 -22.096 24.518 1.00 51.19 119 TYR A CA 1
ATOM 962 C C . TYR A 1 119 ? 15.471 -22.472 25.999 1.00 51.19 119 TYR A C 1
ATOM 964 O O . TYR A 1 119 ? 15.807 -21.616 26.814 1.00 51.19 119 TYR A O 1
ATOM 972 N N . GLU A 1 120 ? 15.398 -23.758 26.363 1.00 47.97 120 GLU A N 1
ATOM 973 C CA . GLU A 1 120 ? 15.509 -24.189 27.770 1.00 47.97 120 GLU A CA 1
ATOM 974 C C . GLU A 1 120 ? 16.948 -24.25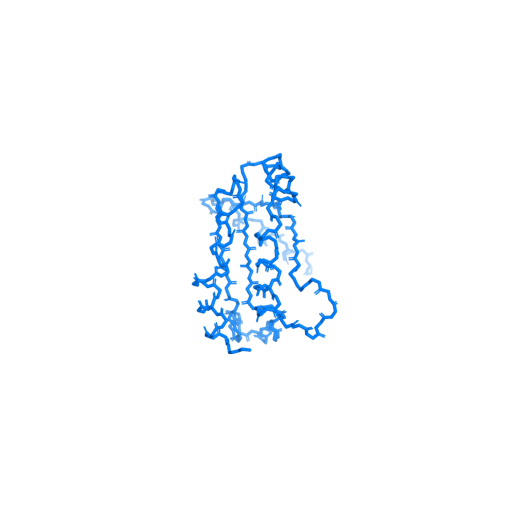0 28.321 1.00 47.97 120 GLU A C 1
ATOM 976 O O . GLU A 1 120 ? 17.143 -24.340 29.533 1.00 47.97 120 GLU A O 1
ATOM 981 N N . ARG A 1 121 ? 17.991 -24.159 27.481 1.00 49.41 121 ARG A N 1
ATOM 982 C CA . ARG A 1 121 ? 19.394 -24.282 27.942 1.00 49.41 121 ARG A CA 1
ATOM 983 C C . ARG A 1 121 ? 20.062 -22.967 28.360 1.00 49.41 121 ARG A C 1
ATOM 985 O O . ARG A 1 121 ? 21.243 -22.983 28.695 1.00 49.41 121 ARG A O 1
ATOM 992 N N . GLY A 1 122 ? 19.343 -21.843 28.350 1.00 46.19 122 GLY A N 1
ATOM 993 C CA . GLY A 1 122 ? 19.901 -20.523 28.680 1.00 46.19 122 GLY A CA 1
ATOM 994 C C . GLY A 1 122 ? 19.729 -20.065 30.134 1.00 46.19 122 GLY A C 1
ATOM 995 O O . GLY A 1 122 ? 20.426 -19.149 30.558 1.00 46.19 122 GLY A O 1
ATOM 996 N N . VAL A 1 123 ? 18.825 -20.674 30.911 1.00 50.56 123 VAL A N 1
ATOM 997 C CA . VAL A 1 123 ? 18.419 -20.128 32.229 1.00 50.56 123 VAL A CA 1
ATOM 998 C C . VAL A 1 123 ? 19.136 -20.800 33.413 1.00 50.56 123 VAL A C 1
ATOM 1000 O O . VAL A 1 123 ? 19.160 -20.260 34.512 1.00 50.56 123 VAL A O 1
ATOM 1003 N N . SER A 1 124 ? 19.809 -21.937 33.210 1.00 46.28 124 SER A N 1
ATOM 1004 C CA . SER A 1 124 ? 20.413 -22.726 34.302 1.00 46.28 124 SER A CA 1
ATOM 1005 C C . SER A 1 124 ? 21.918 -22.478 34.539 1.00 46.28 124 SER A C 1
ATOM 1007 O O . SER A 1 124 ? 22.606 -23.375 35.025 1.00 46.28 124 SER A O 1
ATOM 1009 N N . ALA A 1 125 ? 22.460 -21.303 34.191 1.00 46.78 125 ALA A N 1
ATOM 1010 C CA . ALA A 1 125 ? 23.888 -20.981 34.387 1.00 46.78 125 ALA A CA 1
ATOM 1011 C C . ALA A 1 125 ? 24.168 -19.777 35.313 1.00 46.78 125 ALA A C 1
ATOM 1013 O O . ALA A 1 125 ? 25.323 -19.385 35.467 1.00 46.78 125 ALA A O 1
ATOM 1014 N N . CYS A 1 126 ? 23.147 -19.220 35.971 1.00 44.91 126 CYS A N 1
ATOM 1015 C CA . CYS A 1 126 ? 23.325 -18.253 37.057 1.00 44.91 126 CYS A CA 1
ATOM 1016 C C . CYS A 1 126 ? 22.533 -18.702 38.290 1.00 44.91 126 CYS A C 1
ATOM 1018 O O . CYS A 1 126 ? 21.353 -18.390 38.440 1.00 44.91 126 CYS A O 1
ATOM 1020 N N . SER A 1 127 ? 23.178 -19.456 39.175 1.00 43.62 127 SER A N 1
ATOM 1021 C CA . SER A 1 127 ? 22.801 -19.626 40.583 1.00 43.62 127 SER A CA 1
ATOM 1022 C C . SER A 1 127 ? 24.070 -19.817 41.395 1.00 43.62 127 SER A C 1
ATOM 1024 O O . SER A 1 127 ? 24.965 -20.533 40.890 1.00 43.62 127 SER A O 1
#

Sequence (127 aa):
MTREEFVDYYETKHSKLVGHFDGVVRYFRRYPEEGKDPAGSTGPGKVDFDVVMELWFESREAFEAAHARGGEEDEEFWREAAADERRLFDAASEGWQTKITIEVEHETDLSSSTLATTYERGVSACS

Solvent-accessible surface area (backbone atoms only — not comparable to full-atom values): 8569 Å² total; per-residue (Å²): 130,55,72,68,57,45,52,53,46,35,69,76,49,59,59,58,58,58,78,72,46,59,65,62,76,44,77,54,76,46,65,74,69,87,89,71,41,94,82,73,56,89,40,83,66,90,71,95,60,75,64,50,74,52,80,37,47,92,42,72,67,45,45,51,50,28,51,60,58,58,73,75,78,49,71,65,58,53,54,49,52,55,52,49,47,52,70,75,43,76,72,85,52,95,68,85,83,76,85,84,81,88,83,83,90,82,87,77,79,76,86,54,80,70,75,74,70,67,72,76,75,71,72,85,82,78,130